Protein AF-A0A933MXA5-F1 (afdb_monomer_lite)

Sequence (152 aa):
MGASGLLDGLLRCEEHNCPMIQVGENYECVIERVDAHLGGKRVKDIVPGKRKTPLTLVFDDGHTLPLLCPDCGGALHVAPEDEDHVLDQSAGLYLVGVAYVEPSTEPEGIALAFASDPDADLEHPETELEEVVLHLDSARRLTCPDEETNGR

Foldseek 3Di:
DDDFPPCFQVDADPVQRGTWGDAPNDTDHLFCLCCVQQQFWFFAFWDAADPQAAIWTATPQGKIFGFADLAPRGHDHDPPVCRVVVGVVRHQWGFQHWHWDDPDVDRTFIKTWTANDSPFDPVDPPGDIDIDTGHSVRSNPIDDPVVVVVPD

pLDDT: mean 86.07, std 12.81, range [37.84, 96.69]

Radius of gyration: 15.18 Å; chains: 1; bounding box: 38×29×46 Å

Structure (mmCIF, N/CA/C/O backbone):
data_AF-A0A933MXA5-F1
#
_entry.id   AF-A0A933MXA5-F1
#
loop_
_atom_site.group_PDB
_atom_site.id
_atom_site.type_symbol
_atom_site.label_atom_id
_atom_site.label_alt_id
_atom_site.label_comp_id
_atom_site.label_asym_id
_atom_site.label_entity_id
_atom_site.label_seq_id
_atom_site.pdbx_PDB_ins_code
_atom_site.Cartn_x
_atom_site.Cartn_y
_atom_site.Cartn_z
_atom_site.occupancy
_atom_site.B_iso_or_equiv
_atom_site.auth_seq_id
_atom_site.auth_comp_id
_atom_site.auth_asym_id
_atom_site.auth_atom_id
_atom_site.pdbx_PDB_model_num
ATOM 1 N N . MET A 1 1 ? 6.358 11.020 15.483 1.00 38.81 1 MET A N 1
ATOM 2 C CA . MET A 1 1 ? 7.607 11.147 14.710 1.00 38.81 1 MET A CA 1
ATOM 3 C C . MET A 1 1 ? 8.233 9.769 14.726 1.00 38.81 1 MET A C 1
ATOM 5 O O . MET A 1 1 ? 8.872 9.426 15.710 1.00 38.81 1 MET A O 1
ATOM 9 N N . GLY A 1 2 ? 7.874 8.929 13.751 1.00 46.88 2 GLY A N 1
ATOM 10 C CA . GLY A 1 2 ? 8.489 7.608 13.607 1.00 46.88 2 GLY A CA 1
ATOM 11 C C . GLY A 1 2 ? 9.935 7.804 13.175 1.00 46.88 2 GLY A C 1
ATOM 12 O O . GLY A 1 2 ? 10.209 8.724 12.406 1.00 46.88 2 GLY A O 1
ATOM 13 N N . ALA A 1 3 ? 10.853 7.024 13.736 1.00 50.81 3 ALA A N 1
ATOM 14 C CA . ALA A 1 3 ? 12.242 7.053 13.314 1.00 50.81 3 ALA A CA 1
ATOM 15 C C . ALA A 1 3 ? 12.294 6.640 11.836 1.00 50.81 3 ALA A C 1
ATOM 17 O O . ALA A 1 3 ? 11.981 5.497 11.511 1.00 50.81 3 ALA A O 1
ATOM 18 N N . SER A 1 4 ? 12.637 7.570 10.941 1.00 59.22 4 SER A N 1
ATOM 19 C CA . SER A 1 4 ? 13.184 7.169 9.648 1.00 59.22 4 SER A CA 1
ATOM 20 C C . SER A 1 4 ? 14.440 6.359 9.937 1.00 59.22 4 SER A C 1
ATOM 22 O O . SER A 1 4 ? 15.298 6.797 10.712 1.00 59.22 4 SER A O 1
ATOM 24 N N . GLY A 1 5 ? 14.508 5.162 9.371 1.00 64.44 5 GLY A N 1
ATOM 25 C CA . GLY A 1 5 ? 15.694 4.344 9.402 1.00 64.44 5 GLY A CA 1
ATOM 26 C C . GLY A 1 5 ? 16.851 5.085 8.765 1.00 64.44 5 GLY A C 1
ATOM 27 O O . GLY A 1 5 ? 16.699 5.802 7.777 1.00 64.44 5 GLY A O 1
ATOM 28 N N . LEU A 1 6 ? 18.028 4.925 9.363 1.00 73.62 6 LEU A N 1
ATOM 29 C CA . LEU A 1 6 ? 19.251 5.623 8.964 1.00 73.62 6 LEU A CA 1
ATOM 30 C C . LEU A 1 6 ? 19.629 5.381 7.490 1.00 73.62 6 LEU A C 1
ATOM 32 O O . LEU A 1 6 ? 20.382 6.175 6.932 1.00 73.62 6 LEU A O 1
ATOM 36 N N . LEU A 1 7 ? 19.122 4.300 6.882 1.00 77.06 7 LEU A N 1
ATOM 37 C CA . LEU A 1 7 ? 19.426 3.875 5.514 1.00 77.06 7 LEU A CA 1
ATOM 38 C C . LEU A 1 7 ? 18.191 3.775 4.603 1.00 77.06 7 LEU A C 1
ATOM 40 O O . LEU A 1 7 ? 18.296 3.229 3.503 1.00 77.06 7 LEU A O 1
ATOM 44 N N . ASP A 1 8 ? 17.038 4.292 5.030 1.00 72.00 8 ASP A N 1
ATOM 45 C CA . ASP A 1 8 ? 15.833 4.286 4.195 1.00 72.00 8 ASP A CA 1
ATOM 46 C C . ASP A 1 8 ? 16.080 5.014 2.871 1.00 72.00 8 ASP A C 1
ATOM 48 O O . ASP A 1 8 ? 16.631 6.116 2.856 1.00 72.00 8 ASP A O 1
ATOM 52 N N . GLY A 1 9 ? 15.690 4.395 1.755 1.00 68.31 9 GLY A N 1
ATOM 53 C CA . GLY A 1 9 ? 15.895 4.964 0.417 1.00 68.31 9 GLY A CA 1
ATOM 54 C C . GLY A 1 9 ? 17.344 4.950 -0.086 1.00 68.31 9 GLY A C 1
ATOM 55 O O . GLY A 1 9 ? 17.578 5.199 -1.265 1.00 68.31 9 GLY A O 1
ATOM 56 N N . LEU A 1 10 ? 18.320 4.616 0.768 1.00 80.31 10 LEU A N 1
ATOM 57 C CA . LEU A 1 10 ? 19.720 4.432 0.371 1.00 80.31 10 LEU A CA 1
ATOM 58 C C . LEU A 1 10 ? 20.008 2.992 -0.059 1.00 80.31 10 LEU A C 1
ATOM 60 O O . LEU A 1 10 ? 20.863 2.763 -0.915 1.00 80.31 10 LEU A O 1
ATOM 64 N N . LEU A 1 11 ? 19.304 2.029 0.536 1.00 90.50 11 LEU A N 1
ATOM 65 C CA . LEU A 1 11 ? 19.333 0.633 0.116 1.00 90.50 11 LEU A CA 1
ATOM 66 C C . LEU A 1 11 ? 18.280 0.397 -0.969 1.00 90.50 11 LEU A C 1
ATOM 68 O O . LEU A 1 11 ? 17.157 0.895 -0.872 1.00 90.50 11 LEU A O 1
ATOM 72 N N . ARG A 1 12 ? 18.647 -0.384 -1.986 1.00 93.88 12 ARG A N 1
ATOM 73 C CA . ARG A 1 12 ? 17.745 -0.822 -3.053 1.00 93.88 12 ARG A CA 1
ATOM 74 C C . ARG A 1 12 ? 17.636 -2.341 -3.058 1.00 93.88 12 ARG A C 1
ATOM 76 O O . ARG A 1 12 ? 18.638 -3.022 -2.855 1.00 93.88 12 ARG A O 1
ATOM 83 N N . CYS A 1 13 ? 16.432 -2.847 -3.301 1.00 94.56 13 CYS A N 1
ATOM 84 C CA . CYS A 1 13 ? 16.214 -4.265 -3.559 1.00 94.56 13 CYS A CA 1
ATOM 85 C C . CYS A 1 13 ? 16.886 -4.646 -4.886 1.00 94.56 13 CYS A C 1
ATOM 87 O O . CYS A 1 13 ? 16.728 -3.940 -5.881 1.00 94.56 13 CYS A O 1
ATOM 89 N N . GLU A 1 14 ? 17.637 -5.747 -4.907 1.00 94.56 14 GLU A N 1
ATOM 90 C CA . GLU A 1 14 ? 18.341 -6.204 -6.113 1.00 94.56 14 GLU A CA 1
ATOM 91 C C . GLU A 1 14 ? 17.380 -6.717 -7.193 1.00 94.56 14 GLU A C 1
ATOM 93 O O . GLU A 1 14 ? 17.651 -6.549 -8.380 1.00 94.56 14 GLU A O 1
ATOM 98 N N . GLU A 1 15 ? 16.257 -7.312 -6.786 1.00 94.69 15 GLU A N 1
ATOM 99 C CA . GLU A 1 15 ? 15.263 -7.891 -7.693 1.00 94.69 15 GLU A CA 1
ATOM 100 C C . GLU A 1 15 ? 14.399 -6.810 -8.348 1.00 94.69 15 GLU A C 1
ATOM 102 O O . GLU A 1 15 ? 14.257 -6.767 -9.568 1.00 94.69 15 GLU A O 1
ATOM 107 N N . HIS A 1 16 ? 13.882 -5.888 -7.535 1.00 93.00 16 HIS A N 1
ATOM 108 C CA . HIS A 1 16 ? 12.895 -4.900 -7.969 1.00 93.00 16 HIS A CA 1
ATOM 109 C C . HIS A 1 16 ? 13.484 -3.509 -8.255 1.00 93.00 16 HIS A C 1
ATOM 111 O O . HIS A 1 16 ? 12.779 -2.622 -8.730 1.00 93.00 16 HIS A O 1
ATOM 117 N N . ASN A 1 17 ? 14.767 -3.285 -7.936 1.00 93.88 17 ASN A N 1
ATOM 118 C CA . ASN A 1 17 ? 15.458 -1.991 -8.044 1.00 93.88 17 ASN A CA 1
ATOM 119 C C . ASN A 1 17 ? 14.735 -0.820 -7.335 1.00 93.88 17 ASN A C 1
ATOM 121 O O . ASN A 1 17 ? 14.959 0.352 -7.647 1.00 93.88 17 ASN A O 1
ATOM 125 N N . CYS A 1 18 ? 13.884 -1.121 -6.353 1.00 92.69 18 CYS A N 1
ATOM 126 C CA . CYS A 1 18 ? 13.143 -0.138 -5.573 1.00 92.69 18 CYS A CA 1
ATOM 127 C C . CYS A 1 18 ? 13.813 0.123 -4.211 1.00 92.69 18 CYS A C 1
ATOM 129 O O . CYS A 1 18 ? 14.549 -0.734 -3.708 1.00 92.69 18 CYS A O 1
ATOM 131 N N . PRO A 1 19 ? 13.550 1.276 -3.577 1.00 92.19 19 PRO A N 1
ATOM 132 C CA . PRO A 1 19 ? 13.933 1.558 -2.203 1.00 92.19 19 PRO A CA 1
ATOM 133 C C . PRO A 1 19 ? 13.543 0.445 -1.231 1.00 92.19 19 PRO A C 1
ATOM 135 O O . PRO A 1 19 ? 12.441 -0.109 -1.290 1.00 92.19 19 PRO A O 1
ATOM 138 N N . MET A 1 20 ? 14.446 0.157 -0.299 1.00 94.44 20 MET A N 1
ATOM 139 C CA . MET A 1 20 ? 14.128 -0.626 0.889 1.00 94.44 20 MET A CA 1
ATOM 140 C C . MET A 1 20 ? 13.706 0.305 2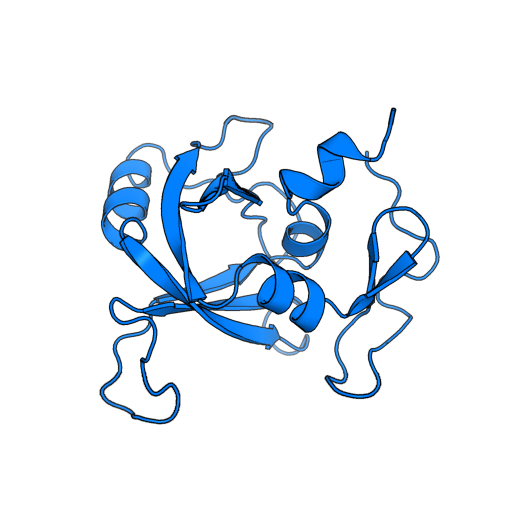.026 1.00 94.44 20 MET A C 1
ATOM 142 O O . MET A 1 20 ? 14.226 1.418 2.172 1.00 94.44 20 MET A O 1
ATOM 146 N N . ILE A 1 21 ? 12.777 -0.170 2.846 1.00 91.81 21 ILE A N 1
ATOM 147 C CA . ILE A 1 21 ? 12.239 0.546 4.002 1.00 91.81 21 IL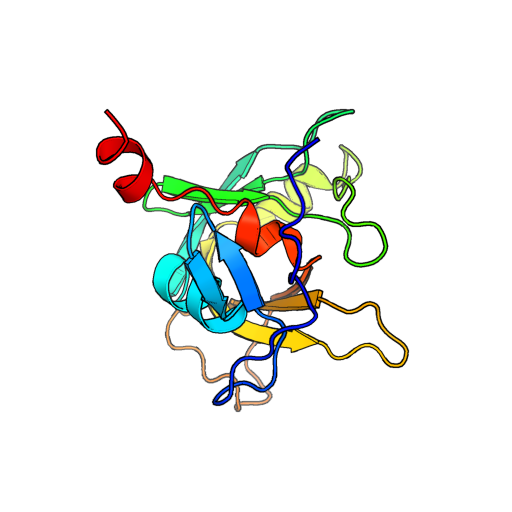E A CA 1
ATOM 148 C C . ILE A 1 21 ? 12.538 -0.220 5.285 1.00 91.81 21 ILE A C 1
ATOM 150 O O . ILE A 1 21 ? 12.463 -1.447 5.312 1.00 91.81 21 ILE A O 1
ATOM 154 N N . GLN A 1 22 ? 12.855 0.496 6.364 1.00 91.06 22 GLN A N 1
ATOM 155 C CA . GLN A 1 22 ? 12.996 -0.135 7.668 1.00 91.06 22 GLN A CA 1
ATOM 156 C C . GLN A 1 22 ? 11.626 -0.506 8.259 1.00 91.06 22 GLN A C 1
ATOM 158 O O . GLN A 1 22 ? 10.777 0.364 8.477 1.00 91.06 22 GLN A O 1
ATOM 163 N N . VAL A 1 23 ? 11.449 -1.785 8.590 1.00 88.19 23 VAL A N 1
ATOM 164 C CA . VAL A 1 23 ? 10.291 -2.354 9.293 1.00 88.19 23 VAL A CA 1
ATOM 165 C C . VAL A 1 23 ? 10.817 -3.093 10.527 1.00 88.19 23 VAL A C 1
ATOM 167 O O . VAL A 1 23 ? 11.541 -4.083 10.433 1.00 88.19 23 VAL A O 1
ATOM 170 N N . GLY A 1 24 ? 10.524 -2.565 11.719 1.00 86.56 24 GLY A N 1
ATOM 171 C CA . GLY A 1 24 ? 11.146 -3.054 12.954 1.00 86.56 24 GLY A CA 1
ATOM 172 C C . GLY A 1 24 ? 12.678 -2.941 12.908 1.00 86.56 24 GLY A C 1
ATOM 173 O O . GLY A 1 24 ? 13.227 -1.845 12.772 1.00 86.56 24 GLY A O 1
ATOM 174 N N . GLU A 1 25 ? 13.373 -4.073 13.031 1.00 86.50 25 GLU A N 1
ATOM 175 C CA . GLU A 1 25 ? 14.843 -4.156 12.962 1.00 86.50 25 GLU A CA 1
ATOM 176 C C . GLU A 1 25 ? 15.372 -4.535 11.566 1.00 86.50 25 GLU A C 1
ATOM 178 O O . GLU A 1 25 ? 16.585 -4.535 11.356 1.00 86.50 25 GLU A O 1
ATOM 183 N N . ASN A 1 26 ? 14.485 -4.819 10.607 1.00 90.06 26 ASN A N 1
ATOM 184 C CA . ASN A 1 26 ? 14.841 -5.297 9.272 1.00 90.06 26 ASN A CA 1
ATOM 185 C C . ASN A 1 26 ? 14.637 -4.215 8.206 1.00 90.06 26 ASN A C 1
ATOM 187 O O . ASN A 1 26 ? 13.869 -3.272 8.394 1.00 90.06 26 ASN A O 1
ATOM 191 N N . TYR A 1 27 ? 15.323 -4.371 7.074 1.00 92.19 27 TYR A N 1
ATOM 192 C CA . TYR A 1 27 ? 15.039 -3.622 5.852 1.00 92.19 27 TYR A CA 1
ATOM 193 C C . TYR A 1 27 ? 14.351 -4.548 4.864 1.00 92.19 27 TYR A C 1
ATOM 195 O O . TYR A 1 27 ? 14.854 -5.636 4.586 1.00 92.19 27 TYR A O 1
ATOM 203 N N . GLU A 1 28 ? 13.232 -4.094 4.322 1.00 94.50 28 GLU A N 1
ATOM 204 C CA . GLU A 1 28 ? 12.401 -4.873 3.414 1.00 94.50 28 GLU A CA 1
ATOM 205 C C . GLU A 1 28 ? 12.188 -4.113 2.108 1.00 94.50 28 GLU A C 1
ATOM 207 O O . GLU A 1 28 ? 12.134 -2.879 2.081 1.00 94.50 28 GLU A O 1
ATOM 212 N N . CYS A 1 29 ? 12.094 -4.859 1.011 1.00 95.94 29 CYS A N 1
ATOM 213 C CA . CYS A 1 29 ? 11.708 -4.328 -0.286 1.00 95.94 29 CYS A CA 1
ATOM 214 C C . CYS A 1 29 ? 10.275 -3.784 -0.204 1.00 95.94 29 CYS A C 1
ATOM 216 O O . CYS A 1 29 ? 9.370 -4.481 0.251 1.00 95.94 29 CYS A O 1
ATOM 218 N N . VAL A 1 30 ? 10.057 -2.535 -0.631 1.00 94.56 30 VAL A N 1
ATOM 219 C CA . VAL A 1 30 ? 8.743 -1.890 -0.487 1.00 94.56 30 VAL A CA 1
ATOM 220 C C . VAL A 1 30 ? 7.644 -2.602 -1.286 1.00 94.56 30 VAL A C 1
ATOM 222 O O . VAL A 1 30 ? 6.522 -2.708 -0.798 1.00 94.56 30 VAL A O 1
ATOM 225 N N . ILE A 1 31 ? 7.973 -3.123 -2.474 1.00 96.06 31 ILE A N 1
ATOM 226 C CA . ILE A 1 31 ? 7.034 -3.879 -3.312 1.00 96.06 31 ILE A CA 1
ATOM 227 C C . ILE A 1 31 ? 6.689 -5.202 -2.629 1.00 96.06 31 ILE A C 1
ATOM 229 O O . ILE A 1 31 ? 5.519 -5.446 -2.354 1.00 96.06 31 ILE A O 1
ATOM 233 N N . GLU A 1 32 ? 7.698 -6.006 -2.280 1.00 95.81 32 GLU A N 1
ATOM 234 C CA . GLU A 1 32 ? 7.496 -7.313 -1.635 1.00 95.81 32 GLU A CA 1
ATOM 235 C C . GLU A 1 32 ? 6.731 -7.187 -0.317 1.00 95.81 32 GLU A C 1
ATOM 237 O O . GLU A 1 32 ? 5.857 -7.999 -0.041 1.00 95.81 32 GLU A O 1
ATOM 242 N N . ARG A 1 33 ? 7.007 -6.149 0.484 1.00 94.75 33 ARG A N 1
ATOM 243 C CA . ARG A 1 33 ? 6.301 -5.904 1.747 1.00 94.75 33 ARG A CA 1
ATOM 244 C C . ARG A 1 33 ? 4.800 -5.746 1.533 1.00 94.75 33 ARG A C 1
ATOM 246 O O . ARG A 1 33 ? 4.014 -6.293 2.302 1.00 94.75 33 ARG A O 1
ATOM 253 N N . VAL A 1 34 ? 4.409 -4.948 0.542 1.00 96.12 34 VAL A N 1
ATOM 254 C CA . VAL A 1 34 ? 2.997 -4.686 0.250 1.00 96.12 34 VAL A CA 1
ATOM 255 C C . VAL A 1 34 ? 2.375 -5.905 -0.410 1.00 96.12 34 VAL A C 1
ATOM 257 O O . VAL A 1 34 ? 1.332 -6.352 0.046 1.00 96.12 34 VAL A O 1
ATOM 260 N N . ASP A 1 35 ? 3.017 -6.474 -1.424 1.00 95.88 35 ASP A N 1
ATOM 261 C CA . ASP A 1 35 ? 2.481 -7.610 -2.171 1.00 95.88 35 ASP A CA 1
ATOM 262 C C . ASP A 1 35 ? 2.313 -8.857 -1.288 1.00 95.88 35 ASP A C 1
ATOM 264 O O . ASP A 1 35 ? 1.229 -9.428 -1.217 1.00 95.88 35 ASP A O 1
ATOM 268 N N . ALA A 1 36 ? 3.317 -9.205 -0.477 1.00 95.00 36 ALA A N 1
ATOM 269 C CA . ALA A 1 36 ? 3.238 -10.360 0.420 1.00 95.00 36 ALA A CA 1
ATOM 270 C C . ALA A 1 36 ? 2.121 -10.237 1.471 1.00 95.00 36 ALA A C 1
ATOM 272 O O . ALA A 1 36 ? 1.603 -11.245 1.957 1.00 95.00 36 ALA A O 1
ATOM 273 N N . HIS A 1 37 ? 1.748 -9.008 1.841 1.00 95.50 37 HIS A N 1
ATOM 274 C CA . HIS A 1 37 ? 0.755 -8.757 2.881 1.00 95.50 37 HIS A CA 1
ATOM 275 C C . HIS A 1 37 ? -0.597 -8.292 2.371 1.00 95.50 37 HIS A C 1
ATOM 277 O O . HIS A 1 37 ? -1.554 -8.378 3.129 1.00 95.50 37 HIS A O 1
ATOM 283 N N . LEU A 1 38 ? -0.714 -7.792 1.150 1.00 96.50 38 LEU A N 1
ATOM 284 C CA . LEU A 1 38 ? -1.954 -7.237 0.615 1.00 96.50 38 LEU A CA 1
ATOM 285 C C . LEU A 1 38 ? -2.304 -7.776 -0.774 1.00 96.50 38 LEU A C 1
ATOM 287 O O . LEU A 1 38 ? -3.451 -7.621 -1.185 1.00 96.50 38 LEU A O 1
ATOM 291 N N . GLY A 1 39 ? -1.368 -8.407 -1.484 1.00 95.69 39 GLY A N 1
ATOM 292 C CA . GLY A 1 39 ? -1.596 -8.971 -2.812 1.00 95.69 39 GLY A CA 1
ATOM 293 C C . GLY A 1 39 ? -2.764 -9.958 -2.808 1.00 95.69 39 GLY A C 1
ATOM 294 O O . GLY A 1 39 ? -2.872 -10.829 -1.941 1.00 95.69 39 GLY A O 1
ATOM 295 N N . GLY A 1 40 ? -3.694 -9.765 -3.742 1.00 95.38 40 GLY A N 1
ATOM 296 C CA . GLY A 1 40 ? -4.929 -10.535 -3.871 1.00 95.38 40 GLY A CA 1
ATOM 297 C C . GLY A 1 40 ? -5.969 -10.284 -2.774 1.00 95.38 40 GLY A C 1
ATOM 298 O O . GLY A 1 40 ? -7.022 -10.922 -2.785 1.00 95.38 40 GLY A O 1
ATOM 299 N N . LYS A 1 41 ? -5.720 -9.378 -1.818 1.00 96.25 41 LYS A N 1
ATOM 300 C CA . LYS A 1 41 ? -6.668 -9.088 -0.733 1.00 96.25 41 LYS A CA 1
ATOM 301 C C . LYS A 1 41 ? -7.680 -8.043 -1.154 1.00 96.25 41 LYS A C 1
ATOM 303 O O . LYS A 1 41 ? -7.377 -7.095 -1.881 1.00 96.25 41 LYS A O 1
ATOM 308 N N . ARG A 1 42 ? -8.898 -8.208 -0.647 1.00 96.56 42 ARG A N 1
ATOM 309 C CA . ARG A 1 42 ? -10.022 -7.332 -0.957 1.00 96.56 42 ARG A CA 1
ATOM 310 C C . ARG A 1 42 ? -10.091 -6.175 0.027 1.00 96.56 42 ARG A C 1
ATOM 312 O O . ARG A 1 42 ? -10.072 -6.386 1.240 1.00 96.56 42 ARG A O 1
ATOM 319 N N . VAL A 1 43 ? -10.282 -4.964 -0.485 1.00 95.31 43 VAL A N 1
ATOM 320 C CA . VAL A 1 43 ? -10.649 -3.806 0.331 1.00 95.31 43 VAL A CA 1
ATOM 321 C C . VAL A 1 43 ? -12.063 -4.019 0.865 1.00 95.31 43 VAL A C 1
ATOM 323 O O . VAL A 1 43 ? -13.035 -4.177 0.119 1.00 95.31 43 VAL A O 1
ATOM 326 N N . LYS A 1 44 ? -12.175 -4.055 2.187 1.00 93.31 44 LYS A N 1
ATOM 327 C CA . LYS A 1 44 ? -13.422 -4.267 2.918 1.00 93.31 44 LYS A CA 1
ATOM 328 C C . LYS A 1 44 ? -14.062 -2.958 3.356 1.00 93.31 44 LYS A C 1
ATOM 330 O O . LYS A 1 44 ? -15.286 -2.881 3.377 1.00 93.31 44 LYS A O 1
ATOM 335 N N . ASP A 1 45 ? -13.251 -1.991 3.771 1.00 91.00 45 ASP A N 1
ATOM 336 C CA . ASP A 1 45 ? -13.721 -0.739 4.363 1.00 91.00 45 ASP A CA 1
ATOM 337 C C . ASP A 1 45 ? -12.648 0.356 4.258 1.00 91.00 45 ASP A C 1
ATOM 339 O O . ASP A 1 45 ? -11.487 0.078 3.941 1.00 91.00 45 ASP A O 1
ATOM 343 N N . ILE A 1 46 ? -13.018 1.594 4.578 1.00 88.31 46 ILE A N 1
ATOM 344 C CA . ILE A 1 46 ? -12.098 2.723 4.709 1.00 88.31 46 ILE A CA 1
ATOM 345 C C . ILE A 1 46 ? -12.330 3.416 6.045 1.00 88.31 46 ILE A C 1
ATOM 347 O O . ILE A 1 46 ? -13.444 3.782 6.408 1.00 88.31 46 ILE A O 1
ATOM 351 N N . VAL A 1 47 ? -11.243 3.678 6.767 1.00 88.81 47 VAL A N 1
ATOM 352 C CA . VAL A 1 47 ? -11.276 4.562 7.931 1.00 88.81 47 VAL A CA 1
ATOM 353 C C . VAL A 1 47 ? -11.005 5.993 7.462 1.00 88.81 47 VAL A C 1
ATOM 355 O O . VAL A 1 47 ? -9.880 6.272 7.028 1.00 88.81 47 VAL A O 1
ATOM 358 N N . PRO A 1 48 ? -11.983 6.914 7.572 1.00 82.44 48 PRO A N 1
ATOM 359 C CA . PRO A 1 48 ? -11.826 8.293 7.128 1.00 82.44 48 PRO A CA 1
ATOM 360 C C . PRO A 1 48 ? -10.691 9.004 7.866 1.00 82.44 48 PRO A C 1
ATOM 362 O O . PRO A 1 48 ? -10.470 8.828 9.075 1.00 82.44 48 PRO A O 1
ATOM 365 N N . GLY A 1 49 ? -9.969 9.839 7.121 1.00 78.56 49 GLY A N 1
ATOM 366 C CA . GLY A 1 49 ? -8.910 10.669 7.672 1.00 78.56 49 GLY A CA 1
ATOM 367 C C . GLY A 1 49 ? -9.469 11.701 8.655 1.00 78.56 49 GLY A C 1
ATOM 368 O O . GLY A 1 49 ? -10.576 12.208 8.526 1.00 78.56 49 GLY A O 1
ATOM 369 N N . LYS A 1 50 ? -8.685 12.072 9.666 1.00 78.44 50 LYS A N 1
ATOM 370 C CA . LYS A 1 50 ? -8.971 13.234 10.534 1.00 78.44 50 LYS A CA 1
ATOM 371 C C . LYS A 1 50 ? -7.818 14.211 10.398 1.00 78.44 50 LYS A C 1
ATOM 373 O O . LYS A 1 50 ? -6.767 13.841 9.902 1.00 78.44 50 LYS A O 1
ATOM 378 N N . ARG A 1 51 ? -7.931 15.435 10.933 1.00 70.25 51 ARG A N 1
ATOM 379 C CA . ARG A 1 51 ? -6.879 16.489 10.873 1.00 70.25 51 ARG A CA 1
ATOM 380 C C . ARG A 1 51 ? -5.431 16.045 11.178 1.00 70.25 51 ARG A C 1
ATOM 382 O O . ARG A 1 51 ? -4.514 16.819 10.935 1.00 70.25 51 ARG A O 1
ATOM 389 N N . LYS A 1 52 ? -5.217 14.878 11.796 1.00 71.81 52 LYS A N 1
ATOM 390 C CA . LYS A 1 52 ? -3.897 14.318 12.124 1.00 71.81 52 LYS A CA 1
ATOM 391 C C . LYS A 1 52 ? -3.727 12.839 11.748 1.00 71.81 52 LYS A C 1
ATOM 393 O O . LYS A 1 52 ? -2.711 12.261 12.120 1.00 71.81 52 LYS A O 1
ATOM 398 N N . THR A 1 53 ? -4.701 12.220 11.082 1.00 82.88 53 THR A N 1
ATOM 399 C CA . THR A 1 53 ? -4.649 10.802 10.701 1.00 82.88 53 THR A CA 1
ATOM 400 C C . THR A 1 53 ? -4.984 10.651 9.221 1.00 82.88 53 THR A C 1
ATOM 402 O O . THR A 1 53 ? -5.930 11.294 8.761 1.00 82.88 53 THR A O 1
ATOM 405 N N . PRO A 1 54 ? -4.221 9.839 8.477 1.00 87.75 54 PRO A N 1
ATOM 406 C CA . PRO A 1 54 ? -4.507 9.579 7.074 1.00 87.75 54 PRO A CA 1
ATOM 407 C C . PRO A 1 54 ? -5.811 8.805 6.905 1.00 87.75 54 PRO A C 1
ATOM 409 O O . PRO A 1 54 ? -6.223 8.066 7.804 1.00 87.75 54 PRO A O 1
ATOM 412 N N . LEU A 1 55 ? -6.422 8.965 5.732 1.00 89.44 55 LEU A N 1
ATOM 413 C CA . LEU A 1 55 ? -7.373 7.991 5.208 1.00 89.44 55 LEU A CA 1
ATOM 414 C C . LEU A 1 55 ? -6.697 6.612 5.196 1.00 89.44 55 LEU A C 1
ATOM 416 O O . LEU A 1 55 ? -5.513 6.525 4.879 1.00 89.44 55 LEU A O 1
ATOM 420 N N . THR A 1 56 ? -7.387 5.550 5.597 1.00 92.75 56 THR A N 1
ATOM 421 C CA . THR A 1 56 ? -6.771 4.220 5.736 1.00 92.75 56 THR A CA 1
ATOM 422 C C . THR A 1 56 ? -7.657 3.155 5.107 1.00 92.75 56 THR A C 1
ATOM 424 O O . THR A 1 56 ? -8.817 3.043 5.489 1.00 92.75 56 THR A O 1
ATOM 427 N N . LEU A 1 57 ? -7.111 2.362 4.184 1.00 93.31 57 LEU A N 1
ATOM 428 C CA . LEU A 1 57 ? -7.796 1.191 3.632 1.00 93.31 57 LEU A CA 1
ATOM 429 C C . LEU A 1 57 ? -7.781 0.056 4.653 1.00 93.31 57 LEU A C 1
ATOM 431 O O . LEU A 1 57 ? -6.759 -0.178 5.300 1.00 93.31 57 LEU A O 1
ATOM 435 N N . VAL A 1 58 ? -8.895 -0.659 4.767 1.00 95.06 58 VAL A N 1
ATOM 436 C CA . VAL A 1 58 ? -9.041 -1.854 5.600 1.00 95.06 58 VAL A CA 1
ATOM 437 C C . VAL A 1 58 ? -9.319 -3.038 4.692 1.00 95.06 58 VAL A C 1
ATOM 439 O O . VAL A 1 58 ? -10.289 -3.032 3.935 1.00 95.06 58 VAL A O 1
ATOM 442 N N . PHE A 1 59 ? -8.487 -4.066 4.790 1.00 95.81 59 PHE A N 1
ATOM 443 C CA . PHE A 1 59 ? -8.621 -5.291 4.015 1.00 95.81 59 PHE A CA 1
ATOM 444 C C . PHE A 1 59 ? -9.467 -6.324 4.768 1.00 95.81 59 PHE A C 1
ATOM 446 O O . PHE A 1 59 ? -9.699 -6.223 5.978 1.00 95.81 59 PHE A O 1
ATOM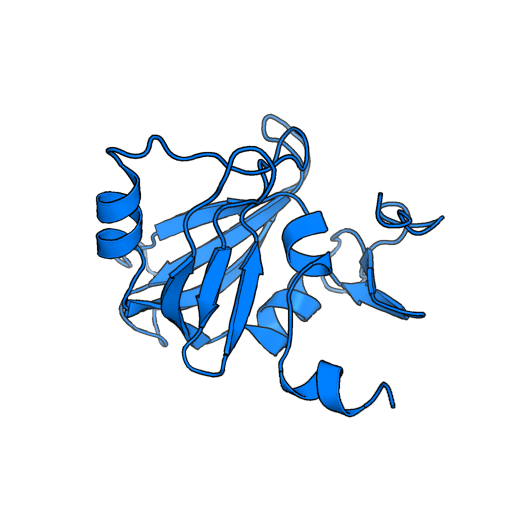 453 N N . ASP A 1 60 ? -10.002 -7.295 4.037 1.00 95.38 60 ASP A N 1
ATOM 454 C CA . ASP A 1 60 ? -10.932 -8.302 4.551 1.00 95.38 60 ASP A CA 1
ATOM 455 C C . ASP A 1 60 ? -10.382 -9.151 5.704 1.00 95.38 60 ASP A C 1
ATOM 457 O O . ASP A 1 60 ? -11.136 -9.510 6.616 1.00 95.38 60 ASP A O 1
ATOM 461 N N . ASP A 1 61 ? -9.078 -9.388 5.710 1.00 94.06 61 ASP A N 1
ATOM 462 C CA . ASP A 1 61 ? -8.353 -10.122 6.742 1.00 94.06 61 ASP A CA 1
ATOM 463 C C . ASP A 1 61 ? -7.848 -9.252 7.909 1.00 94.06 61 ASP A C 1
ATOM 465 O O . ASP A 1 61 ? -7.224 -9.758 8.840 1.00 94.06 61 ASP A O 1
ATOM 469 N N . GLY A 1 62 ? -8.152 -7.952 7.891 1.00 94.44 62 GLY A N 1
ATOM 470 C CA . GLY A 1 62 ? -7.822 -7.016 8.960 1.00 94.44 62 GLY A CA 1
ATOM 471 C C . GLY A 1 62 ? -6.509 -6.258 8.785 1.00 94.44 62 GLY A C 1
ATOM 472 O O . GLY A 1 62 ? -6.195 -5.443 9.653 1.00 94.44 62 GLY A O 1
ATOM 473 N N . HIS A 1 63 ? -5.766 -6.454 7.689 1.00 96.69 63 HIS A N 1
ATOM 474 C CA . HIS A 1 63 ? -4.664 -5.546 7.364 1.00 96.69 63 HIS A CA 1
ATOM 475 C C . HIS A 1 63 ? -5.187 -4.125 7.138 1.00 96.69 63 HIS A C 1
ATOM 477 O O . HIS A 1 63 ? -6.292 -3.920 6.626 1.00 96.69 63 HIS A O 1
ATOM 483 N N . THR A 1 64 ? -4.377 -3.127 7.492 1.00 96.12 64 THR A N 1
ATOM 484 C CA . THR A 1 64 ? -4.719 -1.724 7.230 1.00 96.12 64 THR A CA 1
ATOM 485 C C . THR A 1 64 ? -3.566 -0.967 6.599 1.00 96.12 64 THR A C 1
ATOM 487 O O . THR A 1 64 ? -2.444 -1.033 7.107 1.00 96.12 64 THR A O 1
ATOM 490 N N . LEU A 1 65 ? -3.855 -0.194 5.551 1.00 95.75 65 LEU A N 1
ATOM 491 C CA . LEU A 1 65 ? -2.871 0.598 4.817 1.00 95.75 65 LEU A CA 1
ATOM 492 C C . LEU A 1 65 ? -3.224 2.093 4.862 1.00 95.75 65 LEU A C 1
ATOM 494 O O . LEU A 1 65 ? -4.235 2.500 4.283 1.00 95.75 65 LEU A O 1
ATOM 498 N N . PRO A 1 66 ? -2.412 2.939 5.516 1.00 94.69 66 PRO A N 1
ATOM 499 C CA . PRO A 1 66 ? -2.642 4.376 5.514 1.00 94.69 66 PRO A CA 1
ATOM 500 C C . PRO A 1 66 ? -2.279 4.982 4.157 1.00 94.69 66 PRO A C 1
ATOM 502 O O . PRO A 1 66 ? -1.167 4.803 3.665 1.00 94.69 66 PRO A O 1
ATOM 505 N N . LEU A 1 67 ? -3.182 5.771 3.587 1.00 92.06 67 LEU A N 1
ATOM 506 C CA . LEU A 1 67 ? -2.977 6.493 2.338 1.00 92.06 67 LEU A CA 1
ATOM 507 C C . LEU A 1 67 ? -2.246 7.809 2.625 1.00 92.06 67 LEU A C 1
ATOM 509 O O . LEU A 1 67 ? -2.796 8.745 3.219 1.00 92.06 67 LEU A O 1
ATOM 513 N N . LEU A 1 68 ? -0.966 7.862 2.256 1.00 92.88 68 LEU A N 1
ATOM 514 C CA . LEU A 1 68 ? -0.115 9.034 2.434 1.00 92.88 68 LEU A CA 1
ATOM 515 C C . LEU A 1 68 ? 0.134 9.714 1.091 1.00 92.88 68 LEU A C 1
ATOM 517 O O . LEU A 1 68 ? 0.400 9.052 0.091 1.00 92.88 68 LEU A O 1
ATOM 521 N N . CYS A 1 69 ? 0.083 11.045 1.101 1.00 90.38 69 CYS A N 1
ATOM 522 C CA . CYS A 1 69 ? 0.348 11.882 -0.063 1.00 90.38 69 CYS A CA 1
ATOM 523 C C . CYS A 1 69 ? 1.764 11.604 -0.594 1.00 90.38 69 CYS A C 1
ATOM 525 O O . CYS A 1 69 ? 2.717 11.764 0.180 1.00 90.38 69 CYS A O 1
ATOM 527 N N . PRO A 1 70 ? 1.914 11.229 -1.877 1.00 89.62 70 PRO A N 1
ATOM 528 C CA . PRO A 1 70 ? 3.197 10.812 -2.430 1.00 89.62 70 PRO A CA 1
ATOM 529 C C . PRO A 1 70 ? 4.253 11.927 -2.397 1.00 89.62 70 PRO A C 1
ATOM 531 O O . PRO A 1 70 ? 5.425 11.638 -2.199 1.00 89.62 70 PRO A O 1
ATOM 534 N N . ASP A 1 71 ? 3.862 13.204 -2.459 1.00 87.25 71 ASP A N 1
ATOM 535 C CA . ASP A 1 71 ? 4.813 14.326 -2.444 1.00 87.25 71 ASP A CA 1
ATOM 536 C C . ASP A 1 71 ? 5.426 14.631 -1.073 1.00 87.25 71 ASP A C 1
ATOM 538 O O . ASP A 1 71 ? 6.573 15.065 -0.975 1.00 87.25 71 ASP A O 1
ATOM 542 N N . CYS A 1 72 ? 4.645 14.498 0.002 1.00 87.25 72 CYS A N 1
ATOM 543 C CA . CYS A 1 72 ? 5.047 15.005 1.320 1.00 87.25 72 CYS A CA 1
ATOM 544 C C . CYS A 1 72 ? 5.032 13.962 2.439 1.00 87.25 72 CYS A C 1
ATOM 546 O O . CYS A 1 72 ? 5.392 14.290 3.572 1.00 87.25 72 CYS A O 1
ATOM 548 N N . GLY A 1 73 ? 4.553 12.742 2.172 1.00 86.06 73 GLY A N 1
ATOM 549 C CA . GLY A 1 73 ? 4.357 11.697 3.186 1.00 86.06 73 GLY A CA 1
ATOM 550 C C . GLY A 1 73 ? 3.322 12.059 4.261 1.00 86.06 73 GLY A C 1
ATOM 551 O O . GLY A 1 73 ? 3.178 11.359 5.271 1.00 86.06 73 GLY A O 1
ATOM 552 N N . GLY A 1 74 ? 2.615 13.177 4.072 1.00 87.00 74 GLY A N 1
ATOM 553 C CA . GLY A 1 74 ? 1.518 13.632 4.912 1.00 87.00 74 GLY A CA 1
ATOM 554 C C . GLY A 1 74 ? 0.258 12.803 4.694 1.00 87.00 74 GLY A C 1
ATOM 555 O O . GLY A 1 74 ? 0.176 11.983 3.784 1.00 87.00 74 GLY A O 1
ATOM 556 N N . ALA A 1 75 ? -0.746 13.021 5.539 1.00 86.38 75 ALA A N 1
ATOM 557 C CA . ALA A 1 75 ? -2.043 12.382 5.362 1.00 86.38 75 ALA A CA 1
ATOM 558 C C . ALA A 1 75 ? -2.666 12.803 4.026 1.00 86.38 75 ALA A C 1
ATOM 560 O O . ALA A 1 75 ? -2.808 14.000 3.766 1.00 86.38 75 ALA A O 1
ATOM 561 N N . LEU A 1 76 ? -3.051 11.825 3.202 1.00 80.94 76 LEU A N 1
ATOM 562 C CA . LEU A 1 76 ? -3.908 12.100 2.062 1.00 80.94 76 LEU A CA 1
ATOM 563 C C . LEU A 1 76 ? -5.296 12.440 2.616 1.00 80.94 76 LEU A C 1
ATOM 565 O O . LEU A 1 76 ? -5.943 11.614 3.264 1.00 80.94 76 LEU A O 1
ATOM 569 N N . HIS A 1 77 ? -5.699 13.696 2.446 1.00 70.88 77 HIS A N 1
ATOM 570 C CA . HIS A 1 77 ? -7.010 14.179 2.853 1.00 70.88 77 HIS A CA 1
ATOM 571 C C . HIS A 1 77 ? -7.896 14.255 1.620 1.00 70.88 77 HIS A C 1
ATOM 573 O O . HIS A 1 77 ? -7.658 15.074 0.736 1.00 70.88 77 HIS A O 1
ATOM 579 N N . VAL A 1 78 ? -8.917 13.410 1.593 1.00 70.62 78 VAL A N 1
ATOM 580 C CA . VAL A 1 78 ? -10.043 13.551 0.675 1.00 70.62 78 VAL A CA 1
ATOM 581 C C . VAL A 1 78 ? -11.015 14.555 1.303 1.00 70.62 78 VAL A C 1
ATOM 583 O O . VAL A 1 78 ? -11.080 14.671 2.533 1.00 70.62 78 VAL A O 1
ATOM 586 N N . ALA A 1 79 ? -11.703 15.361 0.493 1.00 69.44 79 ALA A N 1
ATOM 587 C CA . ALA A 1 79 ? -12.735 16.235 1.035 1.00 69.44 79 ALA A CA 1
ATOM 588 C C . ALA A 1 79 ? -13.851 15.364 1.647 1.00 69.44 79 ALA A C 1
ATOM 590 O O . ALA A 1 79 ? -14.176 14.332 1.067 1.00 69.44 79 ALA A O 1
ATOM 591 N N . PRO A 1 80 ? -14.475 15.753 2.775 1.00 67.00 80 PRO A N 1
ATOM 592 C CA . PRO A 1 80 ? -15.501 14.929 3.426 1.00 67.00 80 PRO A CA 1
ATOM 593 C C . PRO A 1 80 ? -16.676 14.548 2.515 1.00 67.00 80 PRO A C 1
ATOM 595 O O . PRO A 1 80 ? -17.346 13.554 2.753 1.00 67.00 80 PRO A O 1
ATOM 598 N N . GLU A 1 81 ? -16.941 15.360 1.493 1.00 68.81 81 GLU A N 1
ATOM 599 C CA . GLU A 1 81 ? -17.985 15.139 0.488 1.00 68.81 81 GLU A CA 1
ATOM 600 C C . GLU A 1 81 ? -17.615 14.100 -0.582 1.00 68.81 81 GLU A C 1
ATOM 602 O O . GLU A 1 81 ? -18.509 13.538 -1.207 1.00 68.81 81 GLU A O 1
ATOM 607 N N . ASP A 1 82 ? -16.325 13.800 -0.732 1.00 71.06 82 ASP A N 1
ATOM 608 C CA . ASP A 1 82 ? -15.792 12.808 -1.668 1.00 71.06 82 ASP A CA 1
ATOM 609 C C . ASP A 1 82 ? -15.393 11.496 -0.955 1.00 71.06 82 ASP A C 1
ATOM 611 O O . ASP A 1 82 ? -15.078 10.508 -1.614 1.00 71.06 82 ASP A O 1
ATOM 615 N N . GLU A 1 83 ? -15.413 11.446 0.386 1.00 68.00 83 GLU A N 1
ATOM 616 C CA . GLU A 1 83 ? -15.031 10.253 1.166 1.00 68.00 83 GLU A CA 1
ATOM 617 C C . GLU A 1 83 ? -15.930 9.046 0.867 1.00 68.00 83 GLU A C 1
ATOM 619 O O . GLU A 1 83 ? -15.420 7.955 0.614 1.00 68.00 83 GLU A O 1
ATOM 624 N N . ASP A 1 84 ? -17.252 9.245 0.839 1.00 68.56 84 ASP A N 1
ATOM 625 C CA . ASP A 1 84 ? -18.214 8.188 0.495 1.00 68.56 84 ASP A CA 1
ATOM 626 C C . ASP A 1 84 ? -18.024 7.710 -0.954 1.00 68.56 84 ASP A C 1
ATOM 628 O O . ASP A 1 84 ? -18.193 6.532 -1.255 1.00 68.56 84 ASP A O 1
ATOM 632 N N . HIS A 1 85 ? -17.610 8.608 -1.853 1.00 72.06 85 HIS A N 1
ATOM 633 C CA . HIS A 1 85 ? -17.353 8.263 -3.248 1.00 72.06 85 HIS A CA 1
ATOM 634 C C . HIS A 1 85 ? -16.096 7.403 -3.403 1.00 72.06 85 HIS A C 1
ATOM 636 O O . HIS A 1 85 ? -16.118 6.406 -4.119 1.00 72.06 85 HIS A O 1
ATOM 642 N N . VAL A 1 86 ? -15.023 7.746 -2.685 1.00 72.31 86 VAL A N 1
ATOM 643 C CA . VAL A 1 86 ? -13.796 6.937 -2.642 1.00 72.31 86 VAL A CA 1
ATOM 644 C C . VAL A 1 86 ? -14.065 5.574 -2.003 1.00 72.31 86 VAL A C 1
ATOM 646 O O . VAL A 1 86 ? -13.530 4.566 -2.471 1.00 72.31 86 VAL A O 1
ATOM 649 N N . LEU A 1 87 ? -14.918 5.516 -0.972 1.00 67.94 87 LEU A N 1
ATOM 650 C CA . LEU A 1 87 ? -15.382 4.257 -0.390 1.00 67.94 87 LEU A CA 1
ATOM 651 C C . LEU A 1 87 ? -16.132 3.415 -1.422 1.00 67.94 87 LEU A C 1
ATOM 653 O O . LEU A 1 87 ? -15.763 2.267 -1.620 1.00 67.94 87 LEU A O 1
ATOM 657 N N . ASP A 1 88 ? -17.126 3.972 -2.109 1.00 73.25 88 ASP A N 1
ATOM 658 C CA . ASP A 1 88 ? -17.904 3.234 -3.111 1.00 73.25 88 ASP A CA 1
ATOM 659 C C . ASP A 1 88 ? -17.053 2.759 -4.299 1.00 73.25 88 ASP A C 1
ATOM 661 O O . ASP A 1 88 ? -17.338 1.710 -4.875 1.00 73.25 88 ASP A O 1
ATOM 665 N N . GLN A 1 89 ? -16.009 3.506 -4.666 1.00 78.50 89 GLN A N 1
ATOM 666 C CA . GLN A 1 89 ? -15.115 3.141 -5.767 1.00 78.50 89 GLN A CA 1
ATOM 667 C C . GLN A 1 89 ? -14.111 2.056 -5.395 1.00 78.50 89 GLN A C 1
ATOM 669 O O . GLN A 1 89 ? -13.804 1.207 -6.223 1.00 78.50 89 GLN A O 1
ATOM 674 N N . SER A 1 90 ? -13.593 2.069 -4.167 1.00 78.94 90 SER A N 1
ATOM 675 C CA . SER A 1 90 ? -12.523 1.147 -3.768 1.00 78.94 90 SER A CA 1
ATOM 676 C C . SER A 1 90 ? -13.008 -0.038 -2.938 1.00 78.94 90 SER A C 1
ATOM 678 O O . SER A 1 90 ? -12.373 -1.094 -2.950 1.00 78.94 90 SER A O 1
ATOM 680 N N . ALA A 1 91 ? -14.147 0.077 -2.248 1.00 85.19 91 ALA A N 1
ATOM 681 C CA . ALA A 1 91 ? -14.719 -1.023 -1.489 1.00 85.19 91 ALA A CA 1
ATOM 682 C C . ALA A 1 91 ? -15.128 -2.153 -2.432 1.00 85.19 91 ALA A C 1
ATOM 684 O O . ALA A 1 91 ? -15.951 -2.009 -3.332 1.00 85.19 91 ALA A O 1
ATOM 685 N N . GLY A 1 92 ? -14.579 -3.334 -2.177 1.00 89.50 92 GLY A N 1
ATOM 686 C CA . GLY A 1 92 ? -14.829 -4.503 -2.998 1.00 89.50 92 GLY A CA 1
ATOM 687 C C . GLY A 1 92 ? -13.776 -4.798 -4.052 1.00 89.50 92 GLY A C 1
ATOM 688 O O . GLY A 1 92 ? -13.798 -5.917 -4.559 1.00 89.50 92 GLY A O 1
ATOM 689 N N . LEU A 1 93 ? -12.854 -3.871 -4.321 1.00 94.75 93 LEU A N 1
ATOM 690 C CA . LEU A 1 93 ? -11.736 -4.129 -5.217 1.00 94.75 93 LEU A CA 1
ATOM 691 C C . LEU A 1 93 ? -10.644 -4.956 -4.530 1.00 94.75 93 LEU A C 1
ATOM 693 O O . LEU A 1 93 ? -10.463 -4.908 -3.310 1.00 94.75 93 LEU A O 1
ATOM 697 N N . TYR A 1 94 ? -9.911 -5.708 -5.336 1.00 96.69 94 TYR A N 1
ATOM 698 C CA . TYR A 1 94 ? -8.771 -6.529 -4.960 1.00 96.69 94 TYR A CA 1
ATOM 699 C C . TYR A 1 94 ? -7.487 -5.808 -5.342 1.00 96.69 94 TYR A C 1
ATOM 701 O O . TYR A 1 94 ? -7.404 -5.269 -6.443 1.00 96.69 94 TYR A O 1
ATOM 709 N N . LEU A 1 95 ? -6.486 -5.800 -4.458 1.00 96.31 95 LEU A N 1
ATOM 710 C CA . LEU A 1 95 ? -5.149 -5.344 -4.833 1.00 96.31 95 LEU A CA 1
ATOM 711 C C . LEU A 1 95 ? -4.511 -6.401 -5.741 1.00 96.31 95 LEU A C 1
ATOM 713 O O . LEU A 1 95 ? -4.173 -7.485 -5.274 1.00 96.31 95 LEU A O 1
ATOM 717 N N . VAL A 1 96 ? -4.358 -6.085 -7.022 1.00 96.69 96 VAL A N 1
ATOM 718 C CA . VAL A 1 96 ? -3.881 -7.024 -8.053 1.00 96.69 96 VAL A CA 1
ATOM 719 C C . VAL A 1 96 ? -2.474 -6.708 -8.550 1.00 96.69 96 VAL A C 1
ATOM 721 O O . VAL A 1 96 ? -1.854 -7.549 -9.191 1.00 96.69 96 VAL A O 1
ATOM 724 N N . GLY A 1 97 ? -1.940 -5.525 -8.235 1.00 95.62 97 GLY A N 1
ATOM 725 C CA . GLY A 1 97 ? -0.581 -5.152 -8.611 1.00 95.62 97 GLY A CA 1
ATOM 726 C C . GLY A 1 97 ? 0.036 -4.112 -7.686 1.00 95.62 97 GLY A C 1
ATOM 727 O O . GLY A 1 97 ? -0.650 -3.241 -7.146 1.00 95.62 97 GLY A O 1
ATOM 728 N N . VAL A 1 98 ? 1.357 -4.198 -7.533 1.00 96.62 98 VAL A N 1
ATOM 729 C CA . VAL A 1 98 ? 2.181 -3.238 -6.795 1.00 96.62 98 VAL A CA 1
ATOM 730 C C . VAL A 1 98 ? 3.396 -2.895 -7.645 1.00 96.62 98 VAL A C 1
ATOM 732 O O . VAL A 1 98 ? 4.131 -3.780 -8.076 1.00 96.62 98 VAL A O 1
ATOM 735 N N . ALA A 1 99 ? 3.631 -1.607 -7.866 1.00 95.88 99 ALA A N 1
ATOM 736 C CA . ALA A 1 99 ? 4.775 -1.120 -8.623 1.00 95.88 99 ALA A CA 1
ATOM 737 C C . ALA A 1 99 ? 5.493 0.005 -7.877 1.00 95.88 99 ALA A C 1
ATOM 739 O O . ALA A 1 99 ? 4.909 0.721 -7.066 1.00 95.88 99 ALA A O 1
ATOM 740 N N . TYR A 1 100 ? 6.777 0.177 -8.167 1.00 95.06 100 TYR A N 1
ATOM 741 C CA . TYR A 1 100 ? 7.561 1.299 -7.669 1.00 95.06 100 TYR A CA 1
ATOM 742 C C . TYR A 1 100 ? 7.621 2.397 -8.733 1.00 95.06 100 TYR A C 1
ATOM 744 O O . TYR A 1 100 ? 7.956 2.131 -9.887 1.00 95.06 100 TYR A O 1
ATOM 752 N N . VAL A 1 101 ? 7.308 3.628 -8.332 1.00 94.31 101 VAL A N 1
ATOM 753 C CA . VAL A 1 101 ? 7.351 4.813 -9.191 1.00 94.31 101 VAL A CA 1
ATOM 754 C C . VAL A 1 101 ? 8.670 5.534 -8.955 1.00 94.31 101 VAL A C 1
ATOM 756 O O . VAL A 1 101 ? 8.915 6.071 -7.872 1.00 94.31 101 VAL A O 1
ATOM 759 N N . GLU A 1 102 ? 9.533 5.544 -9.971 1.00 90.38 102 GLU A N 1
ATOM 760 C CA . GLU A 1 102 ? 10.803 6.265 -9.911 1.00 90.38 102 GLU A CA 1
ATOM 761 C C . GLU A 1 102 ? 10.598 7.786 -9.992 1.00 90.38 102 GLU A C 1
ATOM 763 O O . GLU A 1 102 ? 9.827 8.265 -10.832 1.00 90.38 102 GLU A O 1
ATOM 768 N N . PRO A 1 103 ? 11.338 8.572 -9.186 1.00 86.44 103 PRO A N 1
ATOM 769 C CA . PRO A 1 103 ? 11.240 10.022 -9.224 1.00 86.44 103 PRO A CA 1
ATOM 770 C C . PRO A 1 103 ? 11.734 10.542 -10.574 1.00 86.44 103 PRO A C 1
ATOM 772 O O . PRO A 1 103 ? 12.915 10.445 -10.915 1.00 86.44 103 PRO A O 1
ATOM 775 N N . SER A 1 104 ? 10.821 11.120 -11.345 1.00 83.88 104 SER A N 1
ATOM 776 C CA . SER A 1 104 ? 11.128 11.752 -12.627 1.00 83.88 104 SER A CA 1
ATOM 777 C C . SER A 1 104 ? 10.353 13.060 -12.749 1.00 83.88 104 SER A C 1
ATOM 779 O O . SER A 1 104 ? 10.828 14.107 -12.311 1.00 83.88 104 SER A O 1
ATOM 781 N N . THR A 1 105 ? 9.144 13.003 -13.297 1.00 81.44 105 THR A N 1
ATOM 782 C CA . THR A 1 105 ? 8.150 14.084 -13.268 1.00 81.44 105 THR A CA 1
ATOM 783 C C . THR A 1 105 ? 7.109 13.897 -12.170 1.00 81.44 105 THR A C 1
ATOM 785 O O . THR A 1 105 ? 6.420 14.853 -11.828 1.00 81.44 105 THR A O 1
ATOM 788 N N . GLU A 1 106 ? 7.013 12.686 -11.625 1.00 81.62 106 GLU A N 1
ATOM 789 C CA . GLU A 1 106 ? 6.129 12.311 -10.524 1.00 81.62 106 GLU A CA 1
ATOM 790 C C . GLU A 1 106 ? 6.942 12.096 -9.238 1.00 81.62 106 GLU A C 1
ATOM 792 O O . GLU A 1 106 ? 8.143 11.792 -9.318 1.00 81.62 106 GLU A O 1
ATOM 797 N N . PRO A 1 107 ? 6.330 12.295 -8.056 1.00 86.00 107 PRO A N 1
ATOM 798 C CA . PRO A 1 107 ? 6.969 11.966 -6.789 1.00 86.00 107 PRO A CA 1
ATOM 799 C C . PRO A 1 107 ? 7.296 10.470 -6.705 1.00 86.00 107 PRO A C 1
ATOM 801 O O . PRO A 1 107 ? 6.548 9.622 -7.189 1.00 86.00 107 PRO A O 1
ATOM 804 N N . GLU A 1 108 ? 8.417 10.157 -6.054 1.00 92.06 108 GLU A N 1
ATOM 805 C CA . GLU A 1 108 ? 8.781 8.780 -5.714 1.00 92.06 108 GLU A CA 1
ATOM 806 C C . GLU A 1 108 ? 7.687 8.142 -4.846 1.00 92.06 108 GLU A C 1
ATOM 808 O O . GLU A 1 108 ? 7.228 8.741 -3.869 1.00 92.06 108 GLU A O 1
ATOM 813 N N . GLY A 1 109 ? 7.282 6.915 -5.171 1.00 93.81 109 GLY A N 1
ATOM 814 C CA . GLY A 1 109 ? 6.190 6.271 -4.451 1.00 93.81 109 GLY A CA 1
ATOM 815 C C . GLY A 1 109 ? 5.962 4.812 -4.812 1.00 93.81 109 GLY A C 1
ATOM 816 O O . GLY A 1 109 ? 6.706 4.207 -5.581 1.00 93.81 109 GLY A O 1
ATOM 817 N N . ILE A 1 110 ? 4.911 4.247 -4.228 1.00 95.31 110 ILE A N 1
ATOM 818 C CA . ILE A 1 110 ? 4.359 2.946 -4.603 1.00 95.31 110 ILE A CA 1
ATOM 819 C C . ILE A 1 110 ? 3.0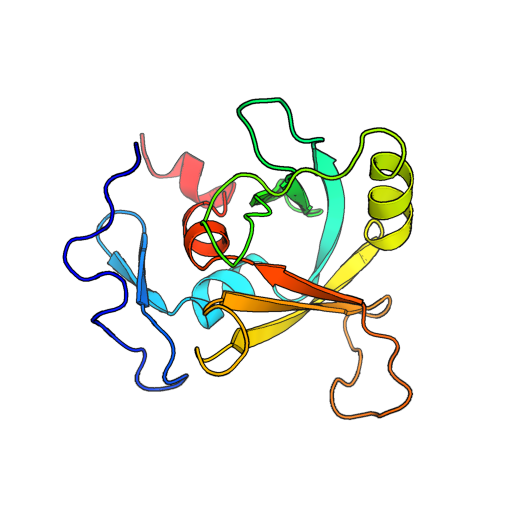36 3.155 -5.332 1.00 95.31 110 ILE A C 1
ATOM 821 O O . ILE A 1 110 ? 2.156 3.840 -4.817 1.00 95.31 110 ILE A O 1
ATOM 825 N N . ALA A 1 111 ? 2.901 2.574 -6.517 1.00 94.88 111 ALA A N 1
ATOM 826 C CA . ALA A 1 111 ? 1.639 2.487 -7.234 1.00 94.88 111 ALA A CA 1
ATOM 827 C C . ALA A 1 111 ? 0.935 1.189 -6.835 1.00 94.88 111 ALA A C 1
ATOM 829 O O . ALA A 1 111 ? 1.555 0.123 -6.814 1.00 94.88 111 ALA A O 1
ATOM 830 N N . LEU A 1 112 ? -0.349 1.285 -6.517 1.00 95.00 112 LEU A N 1
ATOM 831 C CA . LEU A 1 112 ? -1.215 0.156 -6.208 1.00 95.00 112 LEU A CA 1
ATOM 832 C C . LEU A 1 112 ? -2.302 0.081 -7.271 1.00 95.00 112 LEU A C 1
ATOM 834 O O . LEU A 1 112 ? -2.992 1.077 -7.484 1.00 95.00 112 LEU A O 1
ATOM 838 N N . ALA A 1 113 ? -2.449 -1.081 -7.900 1.00 94.88 113 ALA A N 1
ATOM 839 C CA . ALA A 1 113 ? -3.478 -1.345 -8.895 1.00 94.88 113 ALA A CA 1
ATOM 840 C C . ALA A 1 113 ? -4.579 -2.215 -8.288 1.00 94.88 113 ALA A C 1
ATOM 842 O O . ALA A 1 113 ? -4.310 -3.290 -7.740 1.00 94.88 113 ALA A O 1
ATOM 843 N N . PHE A 1 114 ? -5.818 -1.752 -8.402 1.00 95.00 114 PHE A N 1
ATOM 844 C CA . PHE A 1 114 ? -6.998 -2.415 -7.874 1.00 95.00 114 PHE A CA 1
ATOM 845 C C . PHE A 1 114 ? -7.946 -2.831 -8.999 1.00 95.00 114 PHE A C 1
ATOM 847 O O . PHE A 1 114 ? -8.175 -2.064 -9.929 1.00 95.00 114 PHE A O 1
ATOM 854 N N . ALA A 1 115 ? -8.532 -4.023 -8.891 1.00 95.44 115 ALA A N 1
ATOM 855 C CA . ALA A 1 115 ? -9.487 -4.549 -9.866 1.00 95.44 115 ALA A CA 1
ATOM 856 C C . ALA A 1 115 ? -10.687 -5.216 -9.186 1.00 95.44 115 ALA A C 1
ATOM 858 O O . ALA A 1 115 ? -10.629 -5.617 -8.025 1.00 95.44 115 ALA A O 1
ATOM 859 N N . SER A 1 116 ? -11.794 -5.359 -9.915 1.00 93.94 116 SER A N 1
ATOM 860 C CA . SER A 1 116 ? -12.980 -6.078 -9.418 1.00 93.94 116 SER A CA 1
ATOM 861 C C . SER A 1 116 ? -12.807 -7.604 -9.413 1.00 93.94 116 SER A C 1
ATOM 863 O O . SER A 1 116 ? -13.496 -8.294 -8.657 1.00 93.94 116 SER A O 1
ATOM 865 N N . ASP A 1 117 ? -11.876 -8.114 -10.221 1.00 93.62 117 ASP A N 1
ATOM 866 C CA . ASP A 1 117 ? -11.494 -9.521 -10.321 1.00 93.62 117 ASP A CA 1
ATOM 867 C C . ASP A 1 117 ? -10.074 -9.708 -9.747 1.00 93.62 117 ASP A C 1
ATOM 869 O O . ASP A 1 117 ? -9.157 -9.026 -10.208 1.00 93.62 117 ASP A O 1
ATOM 873 N N . PRO A 1 118 ? -9.857 -10.588 -8.748 1.00 93.12 118 PRO A N 1
ATOM 874 C CA . PRO A 1 118 ? -8.521 -10.863 -8.215 1.00 93.12 118 PRO A CA 1
ATOM 875 C C . PRO A 1 118 ? -7.563 -11.493 -9.235 1.00 93.12 118 PRO A C 1
ATOM 877 O O . PRO A 1 118 ? -6.354 -11.395 -9.049 1.00 93.12 118 PRO A O 1
ATOM 880 N N . ASP A 1 119 ? -8.084 -12.126 -10.289 1.00 93.31 119 ASP A N 1
ATOM 881 C CA . ASP A 1 119 ? -7.295 -12.767 -11.345 1.00 93.31 119 ASP A CA 1
ATOM 882 C C . ASP A 1 119 ? -7.170 -11.871 -12.597 1.00 93.31 119 ASP A C 1
ATOM 884 O O . ASP A 1 119 ? -6.894 -12.356 -13.698 1.00 93.31 119 ASP A O 1
ATOM 888 N N . ALA A 1 120 ? -7.405 -10.561 -12.449 1.00 92.25 120 ALA A N 1
ATOM 889 C CA . ALA A 1 120 ? -7.334 -9.597 -13.540 1.00 92.25 120 ALA A CA 1
ATOM 890 C C . ALA A 1 120 ? -5.961 -9.606 -14.236 1.00 92.25 120 ALA A C 1
ATOM 892 O O . ALA A 1 120 ? -4.913 -9.471 -13.605 1.00 92.25 120 ALA A O 1
ATOM 893 N N . ASP A 1 121 ? -5.979 -9.717 -15.566 1.00 90.94 121 ASP A N 1
ATOM 894 C CA . ASP A 1 121 ? -4.775 -9.653 -16.390 1.00 90.94 121 ASP A CA 1
ATOM 895 C C . ASP A 1 121 ? -4.332 -8.192 -16.556 1.00 90.94 121 ASP A C 1
ATOM 897 O O . ASP A 1 121 ? -4.941 -7.425 -17.307 1.00 90.94 121 ASP A O 1
ATOM 901 N N . LEU A 1 122 ? -3.268 -7.808 -15.848 1.00 89.06 122 LEU A N 1
ATOM 902 C CA . LEU A 1 122 ? -2.707 -6.454 -15.878 1.00 89.06 122 LEU A CA 1
ATOM 903 C C . LEU A 1 122 ? -2.113 -6.073 -17.242 1.00 89.06 122 LEU A C 1
ATOM 905 O O . LEU A 1 122 ? -1.928 -4.891 -17.519 1.00 89.06 122 LEU A O 1
ATOM 909 N N . GLU A 1 123 ? -1.797 -7.049 -18.098 1.00 88.94 123 GLU A N 1
ATOM 910 C CA . GLU A 1 123 ? -1.270 -6.793 -19.441 1.00 88.94 123 GLU A CA 1
ATOM 911 C C . GLU A 1 123 ? -2.393 -6.578 -20.466 1.00 88.94 123 GLU A C 1
ATOM 913 O O . GLU A 1 123 ? -2.149 -6.099 -21.581 1.00 88.94 123 GLU A O 1
ATOM 918 N N . HIS A 1 124 ? -3.635 -6.918 -20.106 1.00 88.25 124 HIS A N 1
ATOM 919 C CA . HIS A 1 124 ? -4.770 -6.807 -21.005 1.00 88.25 124 HIS A CA 1
ATOM 920 C C . HIS A 1 124 ? -5.318 -5.366 -21.022 1.00 88.25 124 HIS A C 1
ATOM 922 O O . HIS A 1 124 ? -5.748 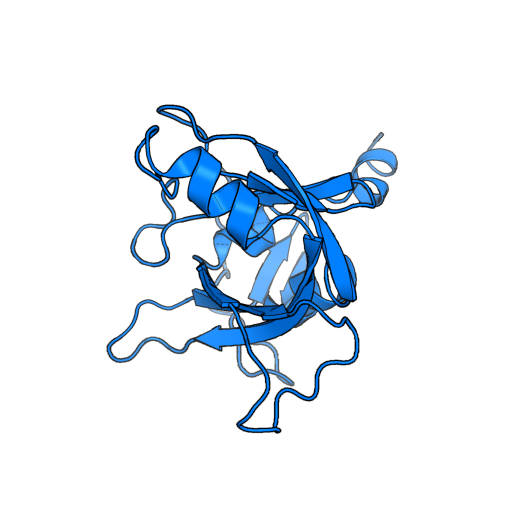-4.846 -19.995 1.00 88.25 124 HIS A O 1
ATOM 928 N N . PRO A 1 125 ? -5.390 -4.702 -22.191 1.00 83.44 125 PRO A N 1
ATOM 929 C CA . PRO A 1 125 ? -5.732 -3.277 -22.283 1.00 83.44 125 PRO A CA 1
ATOM 930 C C . PRO A 1 125 ? -7.196 -2.948 -21.950 1.00 83.44 125 PRO A C 1
ATOM 932 O O . PRO A 1 125 ? -7.548 -1.777 -21.846 1.00 83.44 125 PRO A O 1
ATOM 935 N N . GLU A 1 126 ? -8.058 -3.961 -21.851 1.00 88.06 126 GLU A N 1
ATOM 936 C CA . GLU A 1 126 ? -9.471 -3.810 -21.467 1.00 88.06 126 GLU A CA 1
ATOM 937 C C . GLU A 1 126 ? -9.705 -4.008 -19.963 1.00 88.06 126 GLU A C 1
ATOM 939 O O . GLU A 1 126 ? -10.838 -3.881 -19.506 1.00 88.06 126 GLU A O 1
ATOM 944 N N . THR A 1 127 ? -8.663 -4.338 -19.195 1.00 88.19 127 THR A N 1
ATOM 945 C CA . THR A 1 127 ? -8.772 -4.486 -17.745 1.00 88.19 127 THR A CA 1
ATOM 946 C C . THR A 1 127 ? -8.985 -3.114 -17.112 1.00 88.19 127 THR A C 1
ATOM 948 O O . THR A 1 127 ? -8.137 -2.229 -17.212 1.00 88.19 127 THR A O 1
ATOM 951 N N . GLU A 1 128 ? -10.133 -2.929 -16.462 1.00 89.31 128 GLU A N 1
ATOM 952 C CA . GLU A 1 128 ? -10.427 -1.721 -15.693 1.00 89.31 128 GLU A CA 1
ATOM 953 C C . GLU A 1 128 ? -9.656 -1.772 -14.369 1.00 89.31 128 GLU A C 1
ATOM 955 O O . GLU A 1 128 ? -9.955 -2.594 -13.498 1.00 89.31 128 GLU A O 1
ATOM 960 N N . LEU A 1 129 ? -8.645 -0.909 -14.248 1.00 90.19 129 LEU A N 1
ATOM 961 C CA . LEU A 1 129 ? -7.810 -0.770 -13.059 1.00 90.19 129 LEU A CA 1
ATOM 962 C C . LEU A 1 129 ? -8.033 0.595 -12.415 1.00 90.19 129 LEU A C 1
ATOM 964 O O . LEU A 1 129 ? -8.013 1.624 -13.088 1.00 90.19 129 LEU A O 1
ATOM 968 N N . GLU A 1 130 ? -8.180 0.587 -11.098 1.00 90.81 130 GLU A N 1
ATOM 969 C CA . GLU A 1 130 ? -8.100 1.785 -10.272 1.00 90.81 130 GLU A CA 1
ATOM 970 C C . GLU A 1 130 ? -6.688 1.870 -9.691 1.00 90.81 130 GLU A C 1
ATOM 972 O O . GLU A 1 130 ? -6.251 0.980 -8.958 1.00 90.81 130 GLU A O 1
ATOM 977 N N . GLU A 1 131 ? -5.958 2.930 -10.030 1.00 90.94 131 GLU A N 1
ATOM 978 C CA . GLU A 1 131 ? -4.570 3.113 -9.607 1.00 90.94 131 GLU A CA 1
ATOM 979 C C . GLU A 1 131 ? -4.438 4.242 -8.586 1.00 90.94 131 GLU A C 1
ATOM 981 O O . GLU A 1 131 ? -4.988 5.334 -8.746 1.00 90.94 131 GLU A O 1
ATOM 986 N N . VAL A 1 132 ? -3.649 4.005 -7.538 1.00 90.38 132 VAL A N 1
ATOM 987 C CA . VAL A 1 132 ? -3.288 5.040 -6.564 1.00 90.38 132 VAL A CA 1
ATOM 988 C C . VAL A 1 132 ? -1.797 5.002 -6.265 1.00 90.38 132 VAL A C 1
ATOM 990 O O . VAL A 1 132 ? -1.231 3.952 -5.967 1.00 90.38 132 VAL A O 1
ATOM 993 N N . VAL A 1 133 ? -1.161 6.174 -6.312 1.00 92.75 133 VAL A N 1
ATOM 994 C CA . VAL A 1 133 ? 0.248 6.344 -5.945 1.00 92.75 133 VAL A CA 1
ATOM 995 C C . VAL A 1 133 ? 0.344 6.892 -4.528 1.00 92.75 133 VAL A C 1
ATOM 997 O O . VAL A 1 133 ? -0.250 7.921 -4.198 1.00 92.75 133 VAL A O 1
ATOM 1000 N N . LEU A 1 134 ? 1.110 6.208 -3.683 1.00 93.94 134 LEU A N 1
ATOM 1001 C CA . LEU A 1 134 ? 1.303 6.540 -2.277 1.00 93.94 134 LEU A CA 1
ATOM 1002 C C . LEU A 1 134 ? 2.775 6.766 -1.957 1.00 93.94 134 LEU A C 1
ATOM 1004 O O . LEU A 1 134 ? 3.671 6.212 -2.591 1.00 93.94 134 LEU A O 1
ATOM 1008 N N . HIS A 1 135 ? 3.029 7.533 -0.903 1.00 95.12 135 HIS A N 1
ATOM 1009 C CA . HIS A 1 135 ? 4.377 7.663 -0.359 1.00 95.12 135 HIS A CA 1
ATOM 1010 C C . HIS A 1 135 ? 4.884 6.314 0.184 1.00 95.12 135 HIS A C 1
ATOM 1012 O O . HIS A 1 135 ? 4.116 5.550 0.768 1.00 95.12 135 HIS A O 1
ATOM 1018 N N . LEU A 1 136 ? 6.193 6.049 0.099 1.00 94.38 136 LEU A N 1
ATOM 1019 C CA . LEU A 1 136 ? 6.809 4.789 0.563 1.00 94.38 136 LEU A CA 1
ATOM 1020 C C . LEU A 1 136 ? 6.521 4.472 2.047 1.00 94.38 136 LEU A C 1
ATOM 1022 O O . LEU A 1 136 ? 6.398 3.315 2.447 1.00 94.38 136 LEU A O 1
ATOM 1026 N N . ASP A 1 137 ? 6.357 5.508 2.874 1.00 94.00 137 ASP A N 1
ATOM 1027 C CA . ASP A 1 137 ? 5.936 5.373 4.282 1.00 94.00 137 ASP A CA 1
ATOM 1028 C C . ASP A 1 137 ? 4.578 4.677 4.461 1.00 94.00 137 ASP A C 1
ATOM 1030 O O . ASP A 1 137 ? 4.315 4.169 5.551 1.00 94.00 137 ASP A O 1
ATOM 1034 N N . SER A 1 138 ? 3.707 4.647 3.447 1.00 94.69 138 SER A N 1
ATOM 1035 C CA . SER A 1 138 ? 2.448 3.902 3.513 1.00 94.69 138 SER A CA 1
ATOM 1036 C C . SER A 1 138 ? 2.714 2.414 3.716 1.00 94.69 138 SER A C 1
ATOM 1038 O O . SER A 1 138 ? 2.155 1.831 4.641 1.00 94.69 138 SER A O 1
ATOM 1040 N N . ALA A 1 139 ? 3.642 1.832 2.948 1.00 94.44 139 ALA A N 1
ATOM 1041 C CA . ALA A 1 139 ? 4.066 0.441 3.114 1.00 94.44 139 ALA A CA 1
ATOM 1042 C C . ALA A 1 139 ? 4.712 0.194 4.482 1.00 94.44 139 ALA A C 1
ATOM 1044 O O . ALA A 1 139 ? 4.462 -0.824 5.118 1.00 94.44 139 ALA A O 1
ATOM 1045 N N . ARG A 1 140 ? 5.496 1.152 4.988 1.00 91.94 140 ARG A N 1
ATOM 1046 C CA . ARG A 1 140 ? 6.099 1.037 6.325 1.00 91.94 140 ARG A CA 1
ATOM 1047 C C . ARG A 1 140 ? 5.069 1.016 7.444 1.00 91.94 140 ARG A C 1
ATOM 1049 O O . ARG A 1 140 ? 5.273 0.373 8.466 1.00 91.94 140 ARG A O 1
ATOM 1056 N N . ARG A 1 14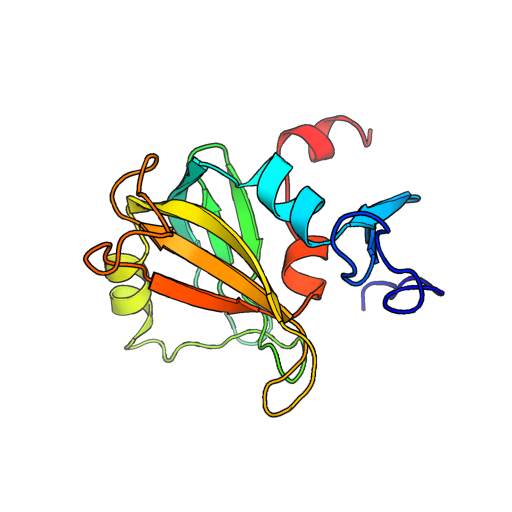1 ? 4.001 1.793 7.283 1.00 93.38 141 ARG A N 1
ATOM 1057 C CA . ARG A 1 141 ? 2.924 1.926 8.269 1.00 93.38 141 ARG A CA 1
ATOM 1058 C C . ARG A 1 141 ? 1.780 0.947 8.010 1.00 93.38 141 ARG A C 1
ATOM 1060 O O . ARG A 1 141 ? 0.738 1.071 8.655 1.00 93.38 141 ARG A O 1
ATOM 1067 N N . LEU A 1 142 ? 1.972 -0.004 7.095 1.00 94.44 142 LEU A N 1
ATOM 1068 C CA . LEU A 1 142 ? 1.097 -1.150 6.947 1.00 94.44 142 LEU A CA 1
ATOM 1069 C C . LEU A 1 142 ? 0.998 -1.863 8.298 1.00 94.44 142 LEU A C 1
ATOM 1071 O O . LEU A 1 142 ? 2.009 -2.171 8.927 1.00 94.44 142 LEU A O 1
ATOM 1075 N N . THR A 1 143 ? -0.227 -2.079 8.759 1.00 94.31 143 THR A N 1
ATOM 1076 C CA . THR A 1 143 ? -0.482 -2.837 9.985 1.00 94.31 143 THR A CA 1
ATOM 1077 C C . THR A 1 143 ? -0.945 -4.229 9.602 1.00 94.31 143 THR A C 1
ATOM 1079 O O . THR A 1 143 ? -1.896 -4.362 8.828 1.00 94.31 143 THR A O 1
ATOM 1082 N N . CYS A 1 144 ? -0.283 -5.244 10.155 1.00 91.75 144 CYS A N 1
ATOM 1083 C CA . CYS A 1 144 ? -0.600 -6.646 9.918 1.00 91.75 144 CYS A CA 1
ATOM 1084 C C . CYS A 1 144 ? -1.069 -7.287 11.232 1.00 91.75 144 CYS A C 1
ATOM 1086 O O . CYS A 1 144 ? -0.320 -7.259 12.214 1.00 91.75 144 CYS A O 1
ATOM 1088 N N . PRO A 1 145 ? -2.270 -7.886 11.276 1.00 88.12 145 PRO A N 1
ATOM 1089 C CA . PRO A 1 145 ? -2.827 -8.451 12.506 1.00 88.12 145 PRO A CA 1
ATOM 1090 C C . PRO A 1 145 ? -1.956 -9.567 13.113 1.00 88.12 145 PRO A C 1
ATOM 1092 O O . PRO A 1 145 ? -1.895 -9.703 14.337 1.00 88.12 145 PRO A O 1
ATOM 1095 N N . ASP A 1 146 ? -1.235 -10.325 12.282 1.00 77.62 146 ASP A N 1
ATOM 1096 C CA . ASP A 1 146 ? -0.361 -11.421 12.724 1.00 77.62 146 ASP A CA 1
ATOM 1097 C C . ASP A 1 146 ? 0.963 -10.937 13.348 1.00 77.62 146 ASP A C 1
ATOM 1099 O O . ASP A 1 146 ? 1.576 -11.637 14.155 1.00 77.62 146 ASP A O 1
ATOM 1103 N N . GLU A 1 147 ? 1.410 -9.721 13.023 1.00 75.25 147 GLU A N 1
ATOM 1104 C CA . GLU A 1 147 ? 2.658 -9.157 13.557 1.00 75.25 147 GLU A CA 1
ATOM 1105 C C . GLU A 1 147 ? 2.458 -8.549 14.954 1.00 75.25 147 GLU A C 1
ATOM 1107 O O . GLU A 1 147 ? 3.365 -8.578 15.789 1.00 75.25 147 GLU A O 1
ATOM 1112 N N . GLU A 1 148 ? 1.247 -8.073 15.264 1.00 58.25 148 GLU A N 1
ATOM 1113 C CA . GLU A 1 148 ? 0.924 -7.497 16.576 1.00 58.25 148 GLU A CA 1
ATOM 1114 C C . GLU A 1 148 ? 0.904 -8.540 17.709 1.00 58.25 148 GLU A C 1
ATOM 1116 O O . GLU A 1 148 ? 1.054 -8.192 18.884 1.00 58.25 148 GLU A O 1
ATOM 1121 N N . THR A 1 149 ? 0.762 -9.831 17.389 1.00 49.34 149 THR A N 1
ATOM 1122 C CA . THR A 1 149 ? 0.725 -10.904 18.398 1.00 49.34 149 THR A CA 1
ATOM 1123 C C . THR A 1 149 ? 2.109 -11.376 18.848 1.00 49.34 149 THR A C 1
ATOM 1125 O O . THR A 1 149 ? 2.217 -11.975 19.917 1.00 49.34 149 THR A O 1
ATOM 1128 N N . ASN A 1 150 ? 3.168 -11.079 18.088 1.00 42.44 150 ASN A N 1
ATOM 1129 C CA . ASN A 1 150 ? 4.524 -11.589 18.335 1.00 42.44 150 ASN A CA 1
ATOM 1130 C C . ASN A 1 150 ? 5.431 -10.620 19.125 1.00 42.44 150 ASN A C 1
ATOM 1132 O O . ASN A 1 150 ? 6.596 -10.921 19.373 1.00 42.44 150 ASN A O 1
ATOM 1136 N N . GLY A 1 151 ? 4.905 -9.456 19.525 1.00 45.50 151 GLY A N 1
ATOM 1137 C CA . GLY A 1 151 ? 5.633 -8.401 20.242 1.00 45.50 151 GLY A CA 1
ATOM 1138 C C . GLY A 1 151 ? 5.404 -8.337 21.760 1.00 45.50 151 GLY A C 1
ATOM 1139 O O . GLY A 1 151 ? 5.608 -7.269 22.341 1.00 45.50 151 GLY A O 1
ATOM 1140 N N . ARG A 1 152 ? 4.942 -9.416 22.411 1.00 37.84 152 ARG A N 1
ATOM 1141 C CA . ARG A 1 152 ? 4.739 -9.474 23.875 1.00 37.84 152 ARG A CA 1
ATOM 1142 C C . ARG A 1 152 ? 5.544 -10.564 24.562 1.00 37.84 152 ARG A C 1
ATOM 1144 O O . ARG A 1 152 ? 5.528 -11.707 24.065 1.00 37.84 152 ARG A O 1
#

Secondary structure (DSSP, 8-state):
-----TTTTTSB-TTT-PBEEEETTEEEEHHHHHHHHHTTPBEEEEE--BTTB--EEEETTS-EEE-B-TTTSSB----TTTHHHHHHHHTT-EEEEEEEE-SSSS-SEEEEEEESSTT--TT-TT---EEEEE-THHHHT-B-TTTTTS--